Protein AF-A0A7Z9Q2A7-F1 (afdb_monomer_lite)

Radius of gyration: 19.14 Å; chains: 1; bounding box: 65×30×39 Å

Secondary structure (DSSP, 8-state):
-PPP-----------------EEEEETTTSHHHHHHHHHHTTSTT-EEEEE-TTT--TTSHHHHHHHHTT--TTEEEEE-----TTT--SHHHHHHHHHHHHHHHHTS------

Structure (mmCIF, N/CA/C/O backbone):
data_AF-A0A7Z9Q2A7-F1
#
_entry.id   AF-A0A7Z9Q2A7-F1
#
loop_
_atom_site.group_PDB
_atom_site.id
_atom_site.type_symbol
_atom_site.label_atom_id
_atom_site.label_alt_id
_atom_site.label_comp_id
_atom_site.label_asym_id
_atom_site.label_entity_id
_atom_site.label_seq_id
_atom_site.pdbx_PDB_ins_code
_atom_site.Cartn_x
_atom_site.Cartn_y
_atom_site.Cartn_z
_atom_site.occupancy
_atom_site.B_iso_or_equiv
_atom_site.auth_seq_id
_atom_site.auth_comp_id
_atom_site.auth_asym_id
_atom_site.auth_atom_id
_atom_site.pdbx_PDB_model_num
ATOM 1 N N . MET A 1 1 ? -55.678 -9.413 -23.709 1.00 51.81 1 MET A N 1
ATOM 2 C CA . MET A 1 1 ? -54.452 -9.982 -23.113 1.00 51.81 1 MET A CA 1
ATOM 3 C C . MET A 1 1 ? -53.705 -8.856 -22.414 1.00 51.81 1 MET A C 1
ATOM 5 O O . MET A 1 1 ? -53.404 -7.883 -23.095 1.00 51.81 1 MET A O 1
ATOM 9 N N . PRO A 1 2 ? -53.472 -8.920 -21.095 1.00 49.25 2 PRO A N 1
ATOM 10 C CA . PRO A 1 2 ? -52.525 -8.030 -20.428 1.00 49.25 2 PRO A CA 1
ATOM 11 C C . PRO A 1 2 ? -51.074 -8.503 -20.678 1.00 49.25 2 PRO A C 1
ATOM 13 O O . PRO A 1 2 ? -50.875 -9.686 -20.969 1.00 49.25 2 PRO A O 1
ATOM 16 N N . PRO A 1 3 ? -50.065 -7.615 -20.602 1.00 56.62 3 PRO A N 1
ATOM 17 C CA . PRO A 1 3 ? -48.659 -7.994 -20.738 1.00 56.62 3 PRO A CA 1
ATOM 18 C C . PRO A 1 3 ? -48.168 -8.799 -19.516 1.00 56.62 3 PRO A C 1
ATOM 20 O O . PRO A 1 3 ? -48.735 -8.664 -18.428 1.00 56.62 3 PRO A O 1
ATOM 23 N N . PRO A 1 4 ? -47.120 -9.633 -19.669 1.00 49.47 4 PRO A N 1
ATOM 24 C CA . PRO A 1 4 ? -46.589 -10.442 -18.580 1.00 49.47 4 PRO A CA 1
ATOM 25 C C . PRO A 1 4 ? -45.889 -9.575 -17.527 1.00 49.47 4 PRO A C 1
ATOM 27 O O . PRO A 1 4 ? -45.097 -8.683 -17.831 1.00 49.47 4 PRO A O 1
ATOM 30 N N . SER A 1 5 ? -46.193 -9.883 -16.268 1.00 54.00 5 SER A N 1
ATOM 31 C CA . SER A 1 5 ? -45.588 -9.338 -15.059 1.00 54.00 5 SER A CA 1
ATOM 32 C C . SER A 1 5 ? -44.114 -9.738 -14.950 1.00 54.00 5 SER A C 1
ATOM 34 O O . SER A 1 5 ? -43.796 -10.877 -14.610 1.00 54.00 5 SER A O 1
ATOM 36 N N . GLY A 1 6 ? -43.212 -8.794 -15.196 1.00 44.72 6 GLY A N 1
ATOM 37 C CA . GLY A 1 6 ? -41.794 -8.912 -14.864 1.00 44.72 6 GLY A CA 1
ATOM 38 C C . GLY A 1 6 ? -41.488 -8.246 -13.527 1.00 44.72 6 GLY A C 1
ATOM 39 O O . GLY A 1 6 ? -40.856 -7.196 -13.500 1.00 44.72 6 GLY A O 1
ATOM 40 N N . ALA A 1 7 ? -41.949 -8.832 -12.418 1.00 43.91 7 ALA A N 1
ATOM 41 C CA . ALA A 1 7 ? -41.443 -8.491 -11.091 1.00 43.91 7 ALA A CA 1
ATOM 42 C C . ALA A 1 7 ? -40.051 -9.121 -10.937 1.00 43.91 7 ALA A C 1
ATOM 44 O O . ALA A 1 7 ? -39.898 -10.232 -10.434 1.00 43.91 7 ALA A O 1
ATOM 45 N N . GLY A 1 8 ? -39.029 -8.429 -11.438 1.00 43.72 8 GLY A N 1
ATOM 46 C CA . GLY A 1 8 ? -37.657 -8.698 -11.040 1.00 43.72 8 GLY A CA 1
ATOM 47 C C . GLY A 1 8 ? -37.515 -8.283 -9.584 1.00 43.72 8 GLY A C 1
ATOM 48 O O . GLY A 1 8 ? -37.372 -7.098 -9.298 1.00 43.72 8 GLY A O 1
ATOM 49 N N . ASN A 1 9 ? -37.609 -9.248 -8.670 1.00 40.81 9 ASN A N 1
ATOM 50 C CA . ASN A 1 9 ? -37.206 -9.069 -7.282 1.00 40.81 9 ASN A CA 1
ATOM 51 C C . ASN A 1 9 ? -35.744 -8.614 -7.283 1.00 40.81 9 ASN A C 1
ATOM 53 O O . ASN A 1 9 ? -34.834 -9.424 -7.461 1.00 40.81 9 ASN A O 1
ATOM 57 N N . GLY A 1 10 ? -35.531 -7.308 -7.122 1.00 42.44 10 GLY A N 1
ATOM 58 C CA . GLY A 1 10 ? -34.234 -6.769 -6.765 1.00 42.44 10 GLY A CA 1
ATOM 59 C C . GLY A 1 10 ? -33.840 -7.424 -5.454 1.00 42.44 10 GLY A C 1
ATOM 60 O O . GLY A 1 10 ? -34.487 -7.202 -4.433 1.00 42.44 10 GLY A O 1
ATOM 61 N N . VAL A 1 11 ? -32.833 -8.291 -5.503 1.00 47.00 11 VAL A N 1
ATOM 62 C CA . VAL A 1 11 ? -32.169 -8.786 -4.302 1.00 47.00 11 VAL A CA 1
ATOM 63 C C . VAL A 1 11 ? -31.732 -7.542 -3.529 1.00 47.00 11 VAL A C 1
ATOM 65 O O . VAL A 1 11 ? -30.962 -6.750 -4.082 1.00 47.00 11 VAL A O 1
ATOM 68 N N . PRO A 1 12 ? -32.220 -7.305 -2.300 1.00 37.22 12 PRO A N 1
ATOM 69 C CA . PRO A 1 12 ? -31.635 -6.278 -1.466 1.00 37.22 12 PRO A CA 1
ATOM 70 C C . PRO A 1 12 ? -30.204 -6.738 -1.214 1.00 37.22 12 PRO A C 1
ATOM 72 O O . PRO A 1 12 ? -29.988 -7.771 -0.579 1.00 37.22 12 PRO A O 1
ATOM 75 N N . LEU A 1 13 ? -29.226 -6.011 -1.753 1.00 45.59 13 LEU A N 1
ATOM 76 C CA . LEU A 1 13 ? -27.868 -6.086 -1.242 1.00 45.59 13 LEU A CA 1
ATOM 77 C C . LEU A 1 13 ? -27.978 -5.616 0.206 1.00 45.59 13 LEU A C 1
ATOM 79 O O . LEU A 1 13 ? -28.106 -4.423 0.471 1.00 45.59 13 LEU A O 1
ATOM 83 N N . THR A 1 14 ? -28.058 -6.563 1.136 1.00 42.62 14 THR A N 1
ATOM 84 C CA . THR A 1 14 ? -27.975 -6.290 2.564 1.00 42.62 14 THR A CA 1
ATOM 85 C C . THR A 1 14 ? -26.569 -5.774 2.814 1.00 42.62 14 THR A C 1
ATOM 87 O O . THR A 1 14 ? -25.650 -6.556 3.043 1.00 42.62 14 THR A O 1
ATOM 90 N N . GLN A 1 15 ? -26.394 -4.459 2.690 1.00 48.50 15 GLN A N 1
ATOM 91 C CA . GLN A 1 15 ? -25.230 -3.753 3.192 1.00 48.50 15 GLN A CA 1
ATOM 92 C C . GLN A 1 15 ? -25.233 -3.956 4.704 1.00 48.50 15 GLN A C 1
ATOM 94 O O . GLN A 1 15 ? -25.939 -3.282 5.449 1.00 48.50 15 GLN A O 1
ATOM 99 N N . THR A 1 16 ? -24.497 -4.958 5.171 1.00 48.09 16 THR A N 1
ATOM 100 C CA . THR A 1 16 ? -23.925 -4.886 6.507 1.00 48.09 16 THR A CA 1
ATOM 101 C C . THR A 1 16 ? -22.906 -3.763 6.444 1.00 48.09 16 THR A C 1
ATOM 103 O O . THR A 1 16 ? -21.783 -3.983 5.997 1.00 48.09 16 THR A O 1
ATOM 106 N N . ASP A 1 17 ? -23.328 -2.552 6.810 1.00 51.56 17 ASP A N 1
ATOM 107 C CA . ASP A 1 17 ? -22.429 -1.430 7.058 1.00 51.56 17 ASP A CA 1
ATOM 108 C C . ASP A 1 17 ? -21.531 -1.826 8.235 1.00 51.56 17 ASP A C 1
ATOM 110 O O . ASP A 1 17 ? -21.842 -1.572 9.397 1.00 51.56 17 ASP A O 1
ATOM 114 N N . SER A 1 18 ? -20.436 -2.535 7.959 1.00 61.28 18 SER A N 1
ATOM 115 C CA . SER A 1 18 ? -19.353 -2.634 8.925 1.00 61.28 18 SER A CA 1
ATOM 116 C C . SER A 1 18 ? -18.863 -1.212 9.149 1.00 61.28 18 SER A C 1
ATOM 118 O O . SER A 1 18 ? -18.417 -0.563 8.195 1.00 61.28 18 SER A O 1
ATOM 120 N N . GLU A 1 19 ? -18.986 -0.712 10.379 1.00 81.50 19 GLU A N 1
ATOM 121 C CA . GLU A 1 19 ? -18.452 0.601 10.712 1.00 81.50 19 GLU A CA 1
ATOM 122 C C . GLU A 1 19 ? -16.974 0.636 10.312 1.00 81.50 19 GLU A C 1
ATOM 124 O O . GLU A 1 19 ? -16.209 -0.299 10.548 1.00 81.50 19 GLU A O 1
ATOM 129 N N . LEU A 1 20 ? -16.591 1.689 9.596 1.00 89.06 20 LEU A N 1
ATOM 13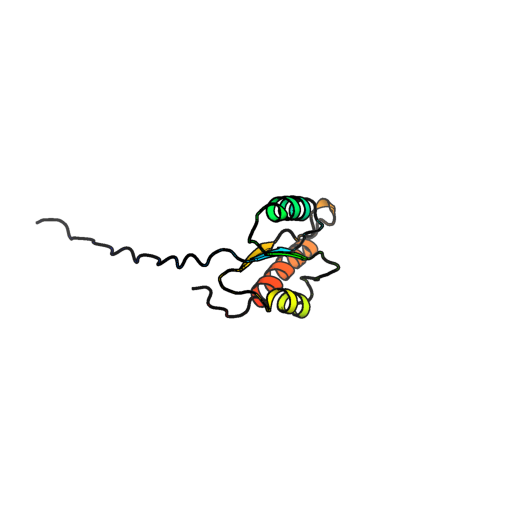0 C CA . LEU A 1 20 ? -15.225 1.840 9.131 1.00 89.06 20 LEU A CA 1
ATOM 131 C C . LEU A 1 20 ? -14.323 2.116 10.342 1.00 89.06 20 LEU A C 1
ATOM 133 O O . LEU A 1 20 ? -14.327 3.222 10.877 1.00 89.06 20 LEU A O 1
ATOM 137 N N . GLU A 1 21 ? -13.536 1.120 10.737 1.00 92.62 21 GLU A N 1
ATOM 138 C CA . GLU A 1 21 ? -12.669 1.150 11.922 1.00 92.62 21 GLU A CA 1
ATOM 139 C C . GLU A 1 21 ? -11.220 1.502 11.572 1.00 92.62 21 GLU A C 1
ATOM 141 O O . GLU A 1 21 ? -10.518 2.154 12.351 1.00 92.62 21 GLU A O 1
ATOM 146 N N . LYS A 1 22 ? -10.759 1.088 10.385 1.00 94.06 22 LYS A N 1
ATOM 147 C CA . LYS A 1 22 ? -9.353 1.179 9.980 1.00 94.06 22 LYS A CA 1
ATOM 148 C C . LYS A 1 22 ? -9.199 1.599 8.525 1.00 94.06 22 LYS A C 1
ATOM 150 O O . LYS A 1 22 ? -9.889 1.099 7.640 1.00 94.06 22 LYS A O 1
ATOM 155 N N . VAL A 1 23 ? -8.226 2.466 8.256 1.00 96.06 23 VAL A N 1
ATOM 156 C CA . VAL A 1 23 ? -7.753 2.769 6.901 1.00 96.06 23 VAL A CA 1
ATOM 157 C C . VAL A 1 23 ? -6.269 2.462 6.793 1.00 96.06 23 VAL A C 1
ATOM 159 O O . VAL A 1 23 ? -5.455 3.025 7.526 1.00 96.06 23 VAL A O 1
ATOM 162 N N . ILE A 1 24 ? -5.913 1.617 5.829 1.00 96.88 24 ILE A N 1
ATOM 163 C CA . ILE A 1 24 ? -4.527 1.329 5.462 1.00 96.88 24 ILE A CA 1
ATOM 164 C C . ILE A 1 24 ? -4.196 2.082 4.176 1.00 96.88 24 ILE A C 1
ATOM 166 O O . ILE A 1 24 ? -4.866 1.911 3.161 1.00 96.88 24 ILE A O 1
ATOM 170 N N . ILE A 1 25 ? -3.158 2.915 4.203 1.00 97.88 25 ILE A N 1
ATOM 171 C CA . ILE A 1 25 ? -2.730 3.734 3.065 1.00 97.88 25 ILE A CA 1
ATOM 172 C C . ILE A 1 25 ? -1.349 3.275 2.603 1.00 97.88 25 ILE A C 1
ATOM 174 O O . ILE A 1 25 ? -0.353 3.503 3.287 1.00 97.88 25 ILE A O 1
ATOM 178 N N . PHE A 1 26 ? -1.257 2.706 1.407 1.00 98.12 26 PHE A N 1
ATOM 179 C CA . PHE A 1 26 ? 0.025 2.424 0.760 1.00 98.12 26 PHE A CA 1
ATOM 180 C C . PHE A 1 26 ? 0.486 3.645 -0.034 1.00 98.12 26 PHE A C 1
ATOM 182 O O . PHE A 1 26 ? -0.308 4.275 -0.728 1.00 98.12 26 PHE A O 1
ATOM 189 N N . GLY A 1 27 ? 1.761 4.013 0.068 1.00 97.25 27 GLY A N 1
ATOM 190 C CA . GLY A 1 27 ? 2.288 5.249 -0.515 1.00 97.25 27 GLY A CA 1
ATOM 191 C C . GLY A 1 27 ? 2.019 6.467 0.370 1.00 97.25 27 GLY A C 1
ATOM 192 O O . GLY A 1 27 ? 1.907 7.589 -0.127 1.00 97.25 27 GLY A O 1
ATOM 193 N N . ALA A 1 28 ? 1.920 6.258 1.687 1.00 97.50 28 ALA A N 1
ATOM 194 C CA . ALA A 1 28 ? 1.531 7.274 2.665 1.00 97.50 28 ALA A CA 1
ATOM 195 C C . ALA A 1 28 ? 2.518 8.450 2.790 1.00 97.50 28 ALA A C 1
ATOM 197 O O . ALA A 1 28 ? 2.135 9.516 3.261 1.00 97.50 28 ALA A O 1
ATOM 198 N N . SER A 1 29 ? 3.774 8.288 2.366 1.00 96.75 29 SER A N 1
ATOM 199 C CA . SER A 1 29 ? 4.765 9.375 2.319 1.00 96.75 29 SER A CA 1
ATOM 200 C C . SER A 1 29 ? 4.740 10.170 1.006 1.00 96.75 29 SER A C 1
ATOM 202 O O . SER A 1 29 ? 5.342 11.241 0.918 1.00 96.75 29 SER A O 1
ATOM 204 N N . GLY A 1 30 ? 4.041 9.670 -0.020 1.00 95.06 30 GLY A N 1
ATOM 205 C CA . GLY A 1 30 ? 3.883 10.338 -1.308 1.00 95.06 30 GLY A CA 1
ATOM 206 C C . GLY A 1 30 ? 2.978 11.567 -1.221 1.00 95.06 30 GLY A C 1
ATOM 207 O O . GLY A 1 30 ? 2.278 11.776 -0.236 1.00 95.06 30 GLY A O 1
ATOM 208 N N . PHE A 1 31 ? 2.954 12.384 -2.278 1.00 95.06 31 PHE A N 1
ATOM 209 C CA . PHE A 1 31 ? 2.192 13.641 -2.293 1.00 95.06 31 PHE A CA 1
ATOM 210 C C . PHE A 1 31 ? 0.708 13.451 -1.934 1.00 95.06 31 PHE A C 1
ATOM 212 O O . PHE A 1 31 ? 0.199 14.140 -1.052 1.00 95.06 31 PHE A O 1
ATOM 219 N N . ILE A 1 32 ? 0.029 12.492 -2.573 1.00 96.31 32 ILE A N 1
ATOM 220 C CA . ILE A 1 32 ? -1.389 12.201 -2.309 1.00 96.31 32 ILE A CA 1
ATOM 221 C C . ILE A 1 32 ? -1.547 11.536 -0.936 1.00 96.31 32 ILE A C 1
ATOM 223 O O . ILE A 1 32 ? -2.303 12.030 -0.101 1.00 96.31 32 ILE A O 1
ATOM 227 N N . GLY A 1 33 ? -0.786 10.467 -0.676 1.00 97.44 33 GLY A N 1
ATOM 228 C CA . GLY A 1 33 ? -0.895 9.679 0.554 1.00 97.44 33 GLY A CA 1
ATOM 229 C C . GLY A 1 33 ? -0.654 10.492 1.827 1.00 97.44 33 GLY A C 1
ATOM 230 O O . GLY A 1 33 ? -1.413 10.359 2.783 1.00 97.44 33 GLY A O 1
ATOM 231 N N . LYS A 1 34 ? 0.327 11.405 1.820 1.00 97.50 34 LYS A N 1
ATOM 232 C CA . LYS A 1 34 ? 0.618 12.313 2.940 1.00 97.50 34 LYS A CA 1
ATOM 233 C C . LYS A 1 34 ? -0.588 13.178 3.277 1.00 97.50 34 LYS A C 1
ATOM 235 O O . LYS A 1 34 ? -0.995 13.250 4.432 1.00 97.50 34 LYS A O 1
ATOM 240 N N . ASN A 1 35 ? -1.143 13.851 2.269 1.00 97.75 35 ASN A N 1
ATOM 241 C CA . ASN A 1 35 ? -2.255 14.774 2.475 1.00 97.75 35 ASN A CA 1
ATOM 242 C C . ASN A 1 35 ? -3.517 14.021 2.910 1.00 97.75 35 ASN A C 1
ATOM 244 O O . ASN A 1 35 ? -4.211 14.476 3.818 1.00 97.75 35 ASN A O 1
ATOM 248 N N . LEU A 1 36 ? -3.767 12.846 2.326 1.00 97.12 36 LEU A N 1
ATOM 249 C CA . LEU A 1 36 ? -4.871 11.978 2.721 1.00 97.12 36 LEU A CA 1
ATOM 250 C C . LEU A 1 36 ? -4.732 11.514 4.175 1.00 97.12 36 LEU A C 1
ATOM 252 O O . LEU A 1 36 ? -5.662 11.684 4.960 1.00 97.12 36 LEU A O 1
ATOM 256 N N . ARG A 1 37 ? -3.559 10.997 4.560 1.00 96.62 37 ARG A N 1
ATOM 257 C CA . ARG A 1 37 ? -3.271 10.570 5.934 1.00 96.62 37 ARG A CA 1
ATOM 258 C C . ARG A 1 37 ? -3.486 11.715 6.921 1.00 96.62 37 ARG A C 1
ATOM 260 O O . ARG A 1 37 ? -4.222 11.548 7.886 1.00 96.62 37 ARG A O 1
ATOM 267 N N . SER A 1 38 ? -2.907 12.888 6.657 1.00 96.06 38 SER A N 1
ATOM 268 C CA . SER A 1 38 ? -3.063 14.064 7.524 1.00 96.06 38 SER A CA 1
ATOM 269 C C . SER A 1 38 ? -4.506 14.563 7.614 1.00 96.06 38 SER A C 1
ATOM 271 O O . SER A 1 38 ? -4.892 15.131 8.633 1.00 96.06 38 SER A O 1
ATOM 273 N N . HIS A 1 39 ? -5.308 14.389 6.563 1.00 96.00 39 HIS A N 1
ATOM 274 C CA . HIS A 1 39 ? -6.728 14.724 6.594 1.00 96.00 39 HIS A CA 1
ATOM 275 C C . HIS A 1 39 ? -7.521 13.725 7.448 1.00 96.00 39 HIS A C 1
ATOM 277 O O . HIS A 1 39 ? -8.294 14.140 8.309 1.00 96.00 39 HIS A O 1
ATOM 283 N N . LEU A 1 40 ? -7.306 12.422 7.250 1.00 94.38 40 LEU A N 1
ATOM 284 C CA . LEU A 1 40 ? -8.041 11.368 7.952 1.00 94.38 40 LEU A CA 1
ATOM 285 C C . LEU A 1 40 ? -7.681 11.268 9.436 1.00 94.38 40 LEU A C 1
ATOM 287 O O . LEU A 1 40 ? -8.565 11.026 10.246 1.00 94.38 40 LEU A O 1
ATOM 291 N N . GLN A 1 41 ? -6.431 11.551 9.812 1.00 93.94 41 GLN A N 1
ATOM 292 C CA . GLN A 1 41 ? -5.994 11.591 11.216 1.00 93.94 41 GLN A CA 1
ATOM 293 C C . GLN A 1 41 ? -6.752 12.615 12.076 1.00 93.94 41 GLN A C 1
ATOM 295 O O . GLN A 1 41 ? -6.698 12.544 13.299 1.00 93.94 41 GLN A O 1
ATOM 300 N N . LYS A 1 42 ? -7.452 13.575 11.461 1.00 91.50 42 LYS A N 1
ATOM 301 C CA . LYS A 1 42 ? -8.293 14.546 12.177 1.00 91.50 42 LYS A CA 1
ATOM 302 C C . LYS A 1 42 ? -9.655 13.972 12.578 1.00 91.50 42 LYS A C 1
ATOM 304 O O . LYS A 1 42 ? -10.375 14.627 13.326 1.00 91.50 42 LYS A O 1
ATOM 309 N N . LYS A 1 43 ? -10.036 12.799 12.063 1.00 88.19 43 LYS A N 1
ATOM 310 C CA . LYS A 1 43 ? -11.292 12.127 12.404 1.00 88.19 43 LYS A CA 1
ATOM 311 C C . LYS A 1 43 ? -11.088 11.247 13.637 1.00 88.19 43 LYS A C 1
ATOM 313 O O . LYS A 1 43 ? -10.170 10.436 13.678 1.00 88.19 43 LYS A O 1
ATOM 318 N N . SER A 1 44 ? -11.948 11.408 14.636 1.00 83.81 44 SER A N 1
ATOM 319 C CA . SER A 1 44 ? -11.977 10.547 15.821 1.00 83.81 44 SER A CA 1
ATOM 320 C C . SER A 1 44 ? -12.539 9.166 15.485 1.00 83.81 44 SER A C 1
ATOM 322 O O . SER A 1 44 ? -13.454 9.068 14.671 1.00 83.81 44 SER A O 1
ATOM 324 N N . GLY A 1 45 ? -12.041 8.125 16.157 1.00 87.31 45 GLY A N 1
ATOM 325 C CA . GLY A 1 45 ? -12.590 6.766 16.058 1.00 87.31 45 GLY A CA 1
ATOM 326 C C . GLY A 1 45 ? -12.084 5.940 14.874 1.00 87.31 45 GLY A C 1
ATOM 327 O O . GLY A 1 45 ? -12.549 4.825 14.698 1.00 87.31 45 GLY A O 1
ATOM 328 N N . LEU A 1 46 ? -11.134 6.462 14.089 1.00 92.56 46 LEU A N 1
ATOM 329 C CA . LEU A 1 46 ? -10.593 5.785 12.913 1.00 92.56 46 LEU 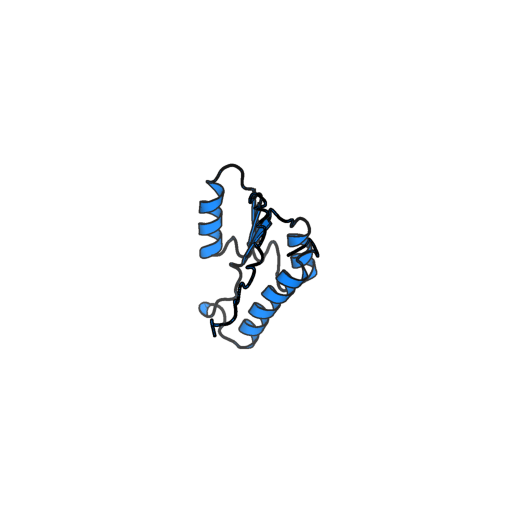A CA 1
ATOM 330 C C . LEU A 1 46 ? -9.089 5.527 13.068 1.00 92.56 46 LEU A C 1
ATOM 332 O O . LEU A 1 46 ? -8.302 6.464 13.222 1.00 92.56 46 LEU A O 1
ATOM 336 N N . GLU A 1 47 ? -8.676 4.264 12.998 1.00 94.81 47 GLU A N 1
ATOM 337 C CA . GLU A 1 47 ? -7.263 3.885 12.984 1.00 94.81 47 GLU A CA 1
ATOM 338 C C . GLU A 1 47 ? -6.668 4.145 11.592 1.00 94.81 47 GLU A C 1
ATOM 340 O O . GLU A 1 47 ? -7.138 3.605 10.592 1.00 94.81 47 GLU A O 1
ATOM 345 N N . ILE A 1 48 ? -5.615 4.965 11.507 1.00 96.19 48 ILE A N 1
ATOM 346 C CA . ILE A 1 48 ? -4.943 5.274 10.236 1.00 96.19 48 ILE A CA 1
ATOM 347 C C . ILE A 1 48 ? -3.535 4.688 10.228 1.00 96.19 48 ILE A C 1
ATOM 349 O O . ILE A 1 48 ? -2.627 5.216 10.877 1.00 96.19 48 ILE A O 1
ATOM 353 N N . VAL A 1 49 ? -3.339 3.655 9.413 1.00 96.38 49 VAL A N 1
ATOM 354 C CA . VAL A 1 49 ? -2.041 3.023 9.167 1.00 96.38 49 VAL A CA 1
ATOM 355 C C . VAL A 1 49 ? -1.536 3.464 7.799 1.00 96.38 49 VAL A C 1
ATOM 357 O O . VAL A 1 49 ? -2.273 3.462 6.817 1.00 96.38 49 VAL A O 1
ATOM 360 N N . GLY A 1 50 ? -0.278 3.885 7.716 1.00 96.62 50 GLY A N 1
ATOM 361 C CA . GLY A 1 50 ? 0.321 4.328 6.461 1.00 96.62 50 GLY A CA 1
ATOM 362 C C . GLY A 1 50 ? 1.650 3.639 6.220 1.00 96.62 50 GLY A C 1
ATOM 363 O O . GLY A 1 50 ? 2.503 3.689 7.097 1.00 96.62 50 GLY A O 1
ATOM 364 N N . TYR A 1 51 ? 1.826 3.077 5.027 1.00 97.88 51 TYR A N 1
ATOM 365 C CA . TYR A 1 51 ? 3.061 2.442 4.583 1.00 97.88 51 TYR A CA 1
ATOM 366 C C . TYR A 1 51 ? 3.713 3.242 3.456 1.00 97.88 51 TYR A C 1
ATOM 368 O O . TYR A 1 51 ? 3.078 3.610 2.464 1.00 97.88 51 TYR A O 1
ATOM 376 N N . SER A 1 52 ? 5.003 3.505 3.593 1.00 97.19 52 SER A N 1
ATOM 377 C CA . SER A 1 52 ? 5.903 3.916 2.517 1.00 97.19 52 SER A CA 1
ATOM 378 C C . SER A 1 52 ? 6.632 2.707 1.923 1.00 97.19 52 SER A C 1
ATOM 380 O O . SER A 1 52 ? 6.605 1.618 2.489 1.00 97.19 52 SER A O 1
ATOM 382 N N . SER A 1 53 ? 7.344 2.902 0.810 1.00 95.06 53 SER A N 1
ATOM 383 C CA . SER A 1 53 ? 8.126 1.831 0.173 1.00 95.06 53 SER A CA 1
ATOM 384 C C . SER A 1 53 ? 9.274 1.295 1.037 1.00 95.06 53 SER A C 1
ATOM 386 O O . SER A 1 53 ? 9.772 0.214 0.764 1.00 95.06 53 SER A O 1
ATOM 388 N N . SER A 1 54 ? 9.730 2.046 2.047 1.00 95.75 54 SER A N 1
ATOM 389 C CA . SER A 1 54 ? 10.727 1.568 3.017 1.00 95.75 54 SER A CA 1
ATOM 390 C C . SER A 1 54 ? 10.120 0.746 4.155 1.00 95.75 54 SER A C 1
ATOM 392 O O . SER A 1 54 ? 10.853 0.049 4.844 1.00 95.75 54 SER A O 1
ATOM 394 N N . GLU A 1 55 ? 8.808 0.853 4.378 1.00 96.75 55 GLU A N 1
ATOM 395 C CA . GLU A 1 55 ? 8.086 0.119 5.427 1.00 96.75 55 GLU A CA 1
ATOM 396 C C . GLU A 1 55 ? 7.387 -1.128 4.867 1.00 96.75 55 GLU A C 1
ATOM 398 O O . GLU A 1 55 ? 7.300 -2.140 5.553 1.00 96.75 55 GLU A O 1
ATOM 403 N N . CYS A 1 56 ? 6.896 -1.055 3.628 1.00 97.06 56 CYS A N 1
ATOM 404 C CA . CYS A 1 56 ? 6.326 -2.177 2.891 1.00 97.06 56 CYS A CA 1
ATOM 405 C C . CYS A 1 56 ? 6.657 -2.022 1.402 1.00 97.06 56 CYS A C 1
ATOM 407 O O . CYS A 1 56 ? 6.160 -1.112 0.727 1.00 97.06 56 CYS A O 1
ATOM 409 N N . ASP A 1 57 ? 7.497 -2.916 0.889 1.00 97.38 57 ASP A N 1
ATOM 410 C CA . ASP A 1 57 ? 7.729 -3.056 -0.542 1.00 97.38 57 ASP A CA 1
ATOM 411 C C . ASP A 1 57 ? 6.636 -3.934 -1.161 1.00 97.38 57 ASP A C 1
ATOM 413 O O . ASP A 1 57 ? 6.611 -5.146 -0.962 1.00 97.38 57 ASP A O 1
ATOM 417 N N . LEU A 1 58 ? 5.740 -3.326 -1.942 1.00 97.38 58 LEU A N 1
ATOM 418 C CA . LEU A 1 58 ? 4.650 -4.039 -2.616 1.00 97.38 58 LEU A CA 1
ATOM 419 C C . LEU A 1 58 ? 5.129 -4.973 -3.742 1.00 97.38 58 LEU A C 1
ATOM 421 O O . LEU A 1 58 ? 4.353 -5.805 -4.205 1.00 97.38 58 LEU A O 1
ATOM 425 N N . LEU A 1 59 ? 6.389 -4.882 -4.184 1.00 96.81 59 LEU A N 1
ATOM 426 C CA . LEU A 1 59 ? 6.986 -5.898 -5.061 1.00 96.81 59 LEU A CA 1
ATOM 427 C C . LEU A 1 59 ? 7.423 -7.149 -4.280 1.00 96.81 59 LEU A C 1
ATOM 429 O O . LEU A 1 59 ? 7.705 -8.179 -4.884 1.00 96.81 59 LEU A O 1
ATOM 433 N N . ASN A 1 60 ? 7.443 -7.092 -2.944 1.00 97.69 60 ASN A N 1
ATOM 434 C CA . ASN A 1 60 ? 7.668 -8.244 -2.085 1.00 97.69 60 ASN A CA 1
ATOM 435 C C . ASN A 1 60 ? 6.316 -8.801 -1.586 1.00 97.69 60 ASN A C 1
ATOM 437 O O . ASN A 1 60 ? 5.695 -8.205 -0.699 1.00 97.69 60 ASN A O 1
ATOM 441 N N . PRO A 1 61 ? 5.853 -9.957 -2.096 1.00 96.44 61 PRO A N 1
ATOM 442 C CA . PRO A 1 61 ? 4.534 -10.494 -1.758 1.00 96.44 61 PRO A CA 1
ATOM 443 C C . PRO A 1 61 ? 4.385 -10.821 -0.266 1.00 96.44 61 PRO A C 1
ATOM 445 O O . PRO A 1 61 ? 3.315 -10.621 0.302 1.00 96.44 61 PRO A O 1
ATOM 448 N N . THR A 1 62 ? 5.460 -11.249 0.403 1.00 97.19 62 THR A N 1
ATOM 449 C CA . THR A 1 62 ? 5.438 -11.530 1.845 1.00 97.19 62 THR A CA 1
ATOM 450 C C . THR A 1 62 ? 5.210 -10.257 2.656 1.00 97.19 62 THR A C 1
ATOM 452 O O . THR A 1 62 ? 4.436 -10.268 3.607 1.00 97.19 62 THR A O 1
ATOM 455 N N . GLN A 1 63 ? 5.841 -9.141 2.273 1.00 97.50 63 GLN A N 1
ATOM 456 C CA . GLN A 1 63 ? 5.620 -7.860 2.954 1.00 97.50 63 GLN A CA 1
ATOM 457 C C . GLN A 1 63 ? 4.210 -7.316 2.711 1.00 97.50 63 GLN A C 1
ATOM 459 O O . GLN A 1 63 ? 3.611 -6.765 3.634 1.00 97.50 63 GLN A O 1
ATOM 464 N N . ALA A 1 64 ? 3.673 -7.482 1.497 1.00 96.31 64 ALA A N 1
ATOM 465 C CA . ALA A 1 64 ? 2.298 -7.100 1.182 1.00 96.31 64 ALA A CA 1
ATOM 466 C C . ALA A 1 64 ? 1.287 -7.891 2.032 1.00 96.31 64 ALA A C 1
ATOM 468 O O . ALA A 1 64 ? 0.405 -7.293 2.646 1.00 96.31 64 ALA A O 1
ATOM 469 N N . ALA A 1 65 ? 1.459 -9.212 2.141 1.00 95.06 65 ALA A N 1
ATOM 470 C CA . ALA A 1 65 ? 0.617 -10.064 2.979 1.00 95.06 65 ALA A CA 1
ATOM 471 C C . ALA A 1 65 ? 0.729 -9.711 4.474 1.00 95.06 65 ALA A C 1
ATOM 473 O O . ALA A 1 65 ? -0.281 -9.560 5.157 1.00 95.06 65 ALA A O 1
ATOM 474 N N . GLU A 1 66 ? 1.943 -9.499 4.989 1.00 95.69 66 GLU A N 1
ATOM 475 C CA . GLU A 1 66 ? 2.160 -9.100 6.388 1.00 95.69 66 GLU A CA 1
ATOM 476 C C . GLU A 1 66 ? 1.513 -7.750 6.730 1.00 95.69 66 GLU A C 1
ATOM 478 O O . GLU A 1 66 ? 0.953 -7.593 7.817 1.00 95.69 66 GLU A O 1
ATOM 483 N N . ALA A 1 67 ? 1.537 -6.785 5.805 1.00 95.44 67 ALA A N 1
ATOM 484 C CA . ALA A 1 67 ? 0.873 -5.492 5.979 1.00 95.44 67 ALA A CA 1
ATOM 485 C C . ALA A 1 67 ? -0.663 -5.609 6.023 1.00 95.44 67 ALA A C 1
ATOM 487 O O . ALA A 1 67 ? -1.331 -4.755 6.607 1.00 95.44 67 ALA A O 1
ATOM 488 N N . LEU A 1 68 ? -1.221 -6.667 5.426 1.00 93.81 68 LEU A N 1
ATOM 489 C CA . LEU A 1 68 ? -2.659 -6.908 5.300 1.00 93.81 68 LEU A CA 1
ATOM 490 C C . LEU A 1 68 ? -3.197 -7.992 6.245 1.00 93.81 68 LEU A C 1
ATOM 492 O O . LEU A 1 68 ? -4.408 -8.191 6.317 1.00 93.81 68 LEU A O 1
ATOM 496 N N . LYS A 1 69 ? -2.339 -8.663 7.024 1.00 91.31 69 LYS A N 1
ATOM 497 C CA . LYS A 1 69 ? -2.729 -9.802 7.879 1.00 91.31 69 LYS A CA 1
ATOM 498 C C . LYS A 1 69 ? -3.836 -9.499 8.893 1.00 91.31 69 LYS A C 1
ATOM 500 O O . LYS A 1 69 ? -4.539 -10.404 9.324 1.00 91.31 69 LYS A O 1
ATOM 505 N N . ASN A 1 70 ? -3.973 -8.230 9.279 1.00 86.19 70 ASN A N 1
ATOM 506 C CA . ASN A 1 70 ? -4.954 -7.752 10.254 1.00 86.19 70 ASN A CA 1
ATOM 507 C C . ASN A 1 70 ? -6.133 -7.006 9.595 1.00 86.19 70 ASN A C 1
ATOM 509 O O . ASN A 1 70 ? -6.830 -6.253 10.282 1.00 86.19 70 ASN A O 1
ATOM 513 N N . CYS A 1 71 ? -6.319 -7.145 8.278 1.00 89.31 71 CYS A N 1
ATOM 514 C CA . CYS A 1 71 ? -7.492 -6.635 7.575 1.00 89.31 71 CYS A CA 1
ATOM 515 C C . CYS A 1 71 ? -8.736 -7.449 7.946 1.00 89.31 71 CYS A C 1
ATOM 517 O O . CYS A 1 71 ? -8.700 -8.675 8.029 1.00 89.31 71 CYS A O 1
ATOM 519 N N . ASN A 1 72 ? -9.845 -6.749 8.149 1.00 88.06 72 ASN A N 1
ATOM 520 C CA . ASN A 1 72 ? -11.160 -7.308 8.455 1.00 88.06 72 ASN A CA 1
ATOM 521 C C . ASN A 1 72 ? -12.250 -6.509 7.708 1.00 88.06 72 ASN A C 1
ATOM 523 O O . ASN A 1 72 ? -11.929 -5.587 6.957 1.00 88.06 72 ASN A O 1
ATOM 527 N N . GLY A 1 73 ? -13.531 -6.821 7.936 1.00 87.25 73 GLY A N 1
ATOM 528 C CA . GLY A 1 73 ? -14.650 -6.112 7.295 1.00 87.25 73 GLY A CA 1
ATOM 529 C C . GLY A 1 73 ? -14.669 -4.595 7.543 1.00 87.25 73 GLY A C 1
ATOM 530 O O . GLY A 1 73 ? -15.029 -3.841 6.651 1.00 87.25 73 GLY A O 1
ATOM 531 N N . GLY A 1 74 ? -14.185 -4.128 8.699 1.00 91.12 74 GLY A N 1
ATOM 532 C CA . GLY A 1 74 ? -14.066 -2.702 9.031 1.00 91.12 74 GLY A CA 1
ATOM 533 C C . GLY A 1 74 ? -12.814 -2.013 8.467 1.00 91.12 74 GLY A C 1
ATOM 534 O O . GLY A 1 74 ? -12.518 -0.880 8.849 1.00 91.12 74 GLY A O 1
ATOM 535 N N . THR A 1 75 ? -12.041 -2.675 7.597 1.00 93.00 75 THR A N 1
ATOM 536 C CA . THR A 1 75 ? -10.788 -2.141 7.044 1.00 93.00 75 THR A CA 1
ATOM 537 C C . THR A 1 75 ? -10.961 -1.665 5.603 1.00 93.00 75 THR A C 1
ATOM 539 O O . THR A 1 75 ? -11.228 -2.453 4.702 1.00 93.00 75 THR A O 1
ATOM 542 N N . SER A 1 76 ? -10.708 -0.381 5.350 1.00 93.88 76 SER A N 1
ATOM 543 C CA . SER A 1 76 ? -10.533 0.146 3.991 1.00 93.88 76 SER A CA 1
ATOM 544 C C . SER A 1 76 ? -9.060 0.214 3.602 1.00 93.88 76 SER A C 1
ATOM 546 O O . SER A 1 76 ? -8.221 0.699 4.362 1.00 93.88 76 SER A O 1
ATOM 548 N N . ILE A 1 77 ? -8.746 -0.203 2.378 1.00 95.62 77 ILE A N 1
ATOM 549 C CA . ILE A 1 77 ? -7.397 -0.128 1.811 1.00 95.62 77 ILE A CA 1
ATOM 550 C C . ILE A 1 77 ? -7.374 0.961 0.739 1.00 95.62 77 ILE A C 1
ATOM 552 O O . ILE A 1 77 ? -8.184 0.960 -0.185 1.00 95.62 77 ILE A O 1
ATOM 556 N N . VAL A 1 78 ? -6.420 1.883 0.841 1.00 96.81 78 VAL A N 1
ATOM 557 C CA . VAL A 1 78 ? -6.180 2.938 -0.145 1.00 96.81 78 VAL A CA 1
ATOM 558 C C . VAL A 1 78 ? -4.789 2.762 -0.738 1.00 96.81 78 VAL A C 1
ATOM 560 O O . VAL A 1 78 ? -3.776 2.852 -0.042 1.00 96.81 78 VAL A O 1
ATOM 563 N N . LEU A 1 79 ? -4.727 2.575 -2.053 1.00 97.50 79 LEU A N 1
ATOM 564 C CA . LEU A 1 79 ? -3.471 2.501 -2.789 1.00 97.50 79 LEU A CA 1
ATOM 565 C C . LEU A 1 79 ? -3.115 3.869 -3.386 1.00 97.50 79 LEU A C 1
ATOM 567 O O . LEU A 1 79 ? -3.711 4.316 -4.361 1.00 97.50 79 LEU A O 1
ATOM 571 N N . CYS A 1 80 ? -2.115 4.532 -2.812 1.00 97.12 80 CYS A N 1
ATOM 572 C CA . CYS A 1 80 ? -1.465 5.716 -3.385 1.00 97.12 80 CYS A CA 1
ATOM 573 C C . CYS A 1 80 ? -0.055 5.414 -3.926 1.00 97.12 80 CYS A C 1
ATOM 575 O O . CYS A 1 80 ? 0.581 6.298 -4.508 1.00 97.12 80 CYS A O 1
ATOM 577 N N . SER A 1 81 ? 0.453 4.192 -3.733 1.00 95.44 81 SER A N 1
ATOM 578 C CA . SER A 1 81 ? 1.738 3.751 -4.278 1.00 95.44 81 SER A CA 1
ATOM 579 C C . SER A 1 81 ? 1.675 3.632 -5.793 1.00 95.44 81 SER A C 1
ATOM 581 O O . SER A 1 81 ? 0.821 2.951 -6.350 1.00 95.44 81 SER A O 1
ATOM 583 N N . SER A 1 82 ? 2.624 4.272 -6.461 1.00 95.25 82 SER A N 1
ATOM 584 C CA . SER A 1 82 ? 2.925 4.047 -7.870 1.00 95.25 82 SER A CA 1
ATOM 585 C C . SER A 1 82 ? 4.351 4.500 -8.147 1.00 95.25 82 SER A C 1
ATOM 587 O O . SER A 1 82 ? 4.890 5.370 -7.455 1.00 95.25 82 SER A O 1
ATOM 589 N N . ILE A 1 83 ? 4.964 3.932 -9.177 1.00 92.94 83 ILE A N 1
ATOM 590 C CA . ILE A 1 83 ? 6.137 4.506 -9.824 1.00 92.94 83 ILE A CA 1
ATOM 591 C C . ILE A 1 83 ? 5.594 5.472 -10.889 1.00 92.94 83 ILE A C 1
ATOM 593 O O . ILE A 1 83 ? 5.041 5.022 -11.898 1.00 92.94 83 ILE A O 1
ATOM 597 N N . PRO A 1 84 ? 5.662 6.796 -10.663 1.00 89.75 84 PRO A N 1
ATOM 598 C CA . PRO A 1 84 ? 5.075 7.761 -11.580 1.00 89.75 84 PRO A CA 1
ATOM 599 C C . PRO A 1 84 ? 5.956 7.923 -12.824 1.00 89.75 84 PRO A C 1
ATOM 601 O O . PRO A 1 84 ? 7.180 7.868 -12.717 1.00 89.75 84 PRO A O 1
ATOM 604 N N . ARG A 1 85 ? 5.350 8.261 -13.972 1.00 88.62 85 ARG A N 1
ATOM 605 C CA . ARG A 1 85 ? 6.065 8.480 -15.252 1.00 88.62 85 ARG A CA 1
ATOM 606 C C . ARG A 1 85 ? 7.256 9.436 -15.138 1.00 88.62 85 ARG A C 1
ATOM 608 O O . ARG A 1 85 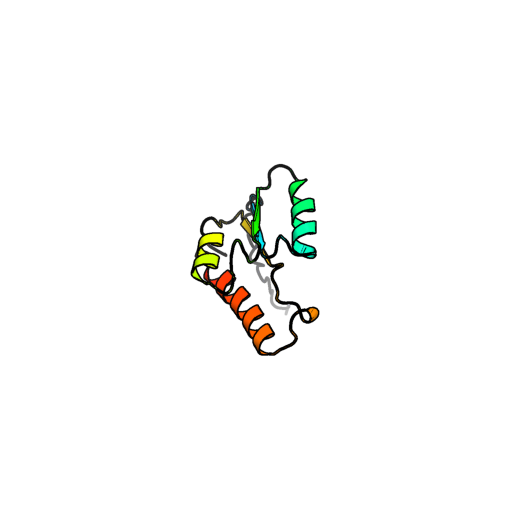? 8.297 9.203 -15.728 1.00 88.62 85 ARG A O 1
ATOM 615 N N . ARG A 1 86 ? 7.137 10.479 -14.303 1.00 88.69 86 ARG A N 1
ATOM 616 C CA . ARG A 1 86 ? 8.222 11.445 -14.034 1.00 88.69 86 ARG A CA 1
ATOM 617 C C . ARG A 1 86 ? 9.493 10.824 -13.436 1.00 88.69 86 ARG A C 1
ATOM 619 O O . ARG A 1 86 ? 10.539 11.454 -13.483 1.00 88.69 86 ARG A O 1
ATOM 626 N N . LYS A 1 87 ? 9.375 9.666 -12.778 1.00 86.06 87 LYS A N 1
ATOM 627 C CA . LYS A 1 87 ? 10.503 8.923 -12.204 1.00 86.06 87 LYS A CA 1
ATOM 628 C C . LYS A 1 87 ? 11.069 7.963 -13.241 1.00 86.06 87 LYS A C 1
ATOM 630 O O . LYS A 1 87 ? 12.279 7.885 -13.393 1.00 86.06 87 LYS A O 1
ATOM 635 N N . GLU A 1 88 ? 10.187 7.245 -13.926 1.00 88.44 88 GLU A N 1
ATOM 636 C CA . GLU A 1 88 ? 10.548 6.312 -14.981 1.00 88.44 88 GLU A CA 1
ATOM 637 C C . GLU A 1 88 ? 9.345 6.109 -15.910 1.00 88.44 88 GLU A C 1
ATOM 639 O O . GLU A 1 88 ? 8.228 5.858 -15.453 1.00 88.44 88 GLU A O 1
ATOM 644 N N . GLU A 1 89 ? 9.567 6.222 -17.217 1.00 91.25 89 GLU A N 1
ATOM 645 C CA . GLU A 1 89 ? 8.539 6.035 -18.237 1.00 91.25 89 GLU A CA 1
ATOM 646 C C . GLU A 1 89 ? 8.900 4.833 -19.111 1.00 91.25 89 GLU A C 1
ATOM 648 O O . GLU A 1 89 ? 9.466 4.961 -20.193 1.00 91.25 89 GLU A O 1
ATOM 653 N N . SER A 1 90 ? 8.615 3.637 -18.599 1.00 94.69 90 SER A N 1
ATOM 654 C CA . SER A 1 90 ? 8.955 2.383 -19.266 1.00 94.69 90 SER A CA 1
ATOM 655 C C . SER A 1 90 ? 7.829 1.359 -19.148 1.00 94.69 90 SER A C 1
ATOM 657 O O . SER A 1 90 ? 7.056 1.354 -18.186 1.00 94.69 90 SER A O 1
ATOM 659 N N . TRP A 1 91 ? 7.763 0.438 -20.113 1.00 94.44 91 TRP A N 1
ATOM 660 C CA . TRP A 1 91 ? 6.892 -0.738 -20.027 1.00 94.44 91 TRP A CA 1
ATOM 661 C C . TRP A 1 91 ? 7.168 -1.552 -18.756 1.00 94.44 91 TRP A C 1
ATOM 663 O O . TRP A 1 91 ? 6.243 -1.962 -18.058 1.00 94.44 91 TRP A O 1
ATOM 673 N N . ALA A 1 92 ? 8.448 -1.707 -18.402 1.00 94.75 92 ALA A N 1
ATOM 674 C CA . ALA A 1 92 ? 8.865 -2.377 -17.176 1.00 94.75 92 ALA A CA 1
ATOM 675 C C . ALA A 1 92 ? 8.279 -1.705 -15.922 1.00 94.75 92 ALA A C 1
ATOM 677 O O . ALA A 1 92 ? 7.821 -2.388 -15.011 1.00 94.75 92 ALA A O 1
ATOM 678 N N . THR A 1 93 ? 8.232 -0.371 -15.886 1.00 94.81 93 THR A N 1
ATOM 679 C CA . THR A 1 93 ? 7.596 0.378 -14.794 1.00 94.81 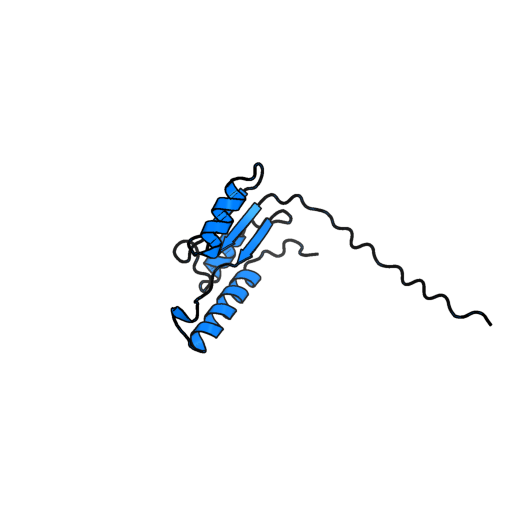93 THR A CA 1
ATOM 680 C C . THR A 1 93 ? 6.093 0.140 -14.720 1.00 94.81 93 THR A C 1
ATOM 682 O O . THR A 1 93 ? 5.540 -0.003 -13.629 1.00 94.81 93 THR A O 1
ATOM 685 N N . MET A 1 94 ? 5.422 0.062 -15.868 1.00 96.44 94 MET A N 1
ATOM 686 C CA . MET A 1 94 ? 3.999 -0.263 -15.907 1.00 96.44 94 MET A CA 1
ATOM 687 C C . MET A 1 94 ? 3.732 -1.663 -15.336 1.00 96.44 94 MET A C 1
ATOM 689 O O . MET A 1 94 ? 2.843 -1.814 -14.502 1.00 96.44 94 MET A O 1
ATOM 693 N N . LEU A 1 95 ? 4.537 -2.660 -15.723 1.00 97.31 95 LEU A N 1
ATOM 694 C CA . LEU A 1 95 ? 4.435 -4.019 -15.186 1.00 97.31 95 LEU A CA 1
ATOM 695 C C . LEU A 1 95 ? 4.682 -4.063 -13.677 1.00 97.31 95 LEU A C 1
ATOM 697 O O . LEU A 1 95 ? 3.903 -4.688 -12.971 1.00 97.31 95 LEU A O 1
ATOM 701 N N . LYS A 1 96 ? 5.679 -3.330 -13.166 1.00 97.25 96 LYS A N 1
ATOM 702 C CA . LYS A 1 96 ? 5.901 -3.198 -11.715 1.00 97.25 96 LYS A CA 1
ATOM 703 C C . LYS A 1 96 ? 4.689 -2.599 -11.002 1.00 97.25 96 LYS A C 1
ATOM 705 O O . LYS A 1 96 ? 4.308 -3.072 -9.940 1.00 97.25 96 LYS A O 1
ATOM 710 N N . ASN A 1 97 ? 4.058 -1.570 -11.574 1.00 97.06 97 ASN A N 1
ATOM 711 C CA . ASN A 1 97 ? 2.837 -0.995 -11.001 1.00 97.06 97 ASN A CA 1
ATOM 712 C C . ASN A 1 97 ? 1.692 -2.017 -10.935 1.00 97.06 97 ASN A C 1
ATOM 714 O O . ASN A 1 97 ? 0.980 -2.055 -9.935 1.00 97.06 97 ASN A O 1
ATOM 718 N N . ILE A 1 98 ? 1.542 -2.859 -11.960 1.00 97.81 98 ILE A N 1
ATOM 719 C CA . ILE A 1 98 ? 0.555 -3.948 -11.974 1.00 97.81 98 ILE A CA 1
ATOM 720 C C . ILE A 1 98 ? 0.911 -5.021 -10.939 1.00 97.81 98 ILE A C 1
ATOM 722 O O . ILE A 1 98 ? 0.042 -5.453 -10.188 1.00 97.81 98 ILE A O 1
ATOM 726 N N . GLU A 1 99 ? 2.179 -5.418 -10.861 1.00 98.00 99 GLU A N 1
ATOM 727 C CA . GLU A 1 99 ? 2.677 -6.413 -9.908 1.00 98.00 99 GLU A CA 1
ATOM 728 C C . GLU A 1 99 ? 2.452 -5.977 -8.455 1.00 98.00 99 GLU A C 1
ATOM 730 O O . GLU A 1 99 ? 1.986 -6.771 -7.643 1.00 98.00 99 GLU A O 1
ATOM 735 N N . MET A 1 100 ? 2.671 -4.696 -8.138 1.00 97.69 100 MET A N 1
ATOM 736 C CA . MET A 1 100 ? 2.348 -4.145 -6.818 1.00 97.69 100 MET A CA 1
ATOM 737 C C . MET A 1 100 ? 0.864 -4.315 -6.461 1.00 97.69 100 MET A C 1
ATOM 739 O O . MET A 1 100 ? 0.548 -4.688 -5.334 1.00 97.69 100 MET A O 1
ATOM 743 N N . VAL A 1 101 ? -0.050 -4.049 -7.40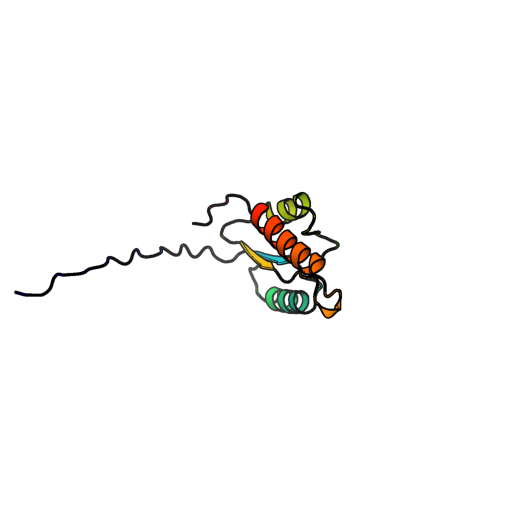3 1.00 97.19 101 VAL A N 1
ATOM 744 C CA . VAL A 1 101 ? -1.498 -4.235 -7.190 1.00 97.19 101 VAL A CA 1
ATOM 745 C C . VAL A 1 101 ? -1.828 -5.715 -7.033 1.00 97.19 101 VAL A C 1
ATOM 747 O O . VAL A 1 101 ? -2.588 -6.079 -6.143 1.00 97.19 101 VAL A O 1
ATOM 750 N N . HIS A 1 102 ? -1.238 -6.571 -7.865 1.00 97.31 102 HIS A N 1
ATOM 751 C CA . HIS A 1 102 ? -1.433 -8.013 -7.792 1.00 97.31 102 HIS A CA 1
ATOM 752 C C . HIS A 1 102 ? -1.020 -8.570 -6.423 1.00 97.31 102 HIS A C 1
ATOM 754 O O . HIS A 1 102 ? -1.816 -9.244 -5.776 1.00 97.31 102 HIS A O 1
ATOM 760 N N . ASN A 1 103 ? 0.186 -8.243 -5.952 1.00 97.19 103 ASN A N 1
ATOM 761 C CA . ASN A 1 103 ? 0.684 -8.681 -4.648 1.00 97.19 103 ASN A CA 1
ATOM 762 C C . ASN A 1 103 ? -0.163 -8.134 -3.499 1.00 97.19 103 ASN A C 1
ATOM 764 O O . ASN A 1 103 ? -0.414 -8.845 -2.530 1.00 97.19 103 ASN A O 1
ATOM 768 N N . LEU A 1 104 ? -0.636 -6.890 -3.620 1.00 95.69 104 LEU A N 1
ATOM 769 C CA . LEU A 1 104 ? -1.565 -6.309 -2.660 1.00 95.69 104 LEU A CA 1
ATOM 770 C C . LEU A 1 104 ? -2.866 -7.118 -2.600 1.00 95.69 104 LEU A C 1
ATOM 772 O O . LEU A 1 104 ? -3.262 -7.532 -1.520 1.00 95.69 104 LEU A O 1
ATOM 776 N N . CYS A 1 105 ? -3.509 -7.379 -3.741 1.00 94.19 105 CYS A N 1
ATOM 777 C CA . CYS A 1 105 ? -4.749 -8.153 -3.802 1.00 94.19 105 CYS A CA 1
ATOM 778 C C . CYS A 1 105 ? -4.564 -9.589 -3.293 1.00 94.19 105 CYS A C 1
ATOM 780 O O . CYS A 1 105 ? -5.409 -10.074 -2.550 1.00 94.19 105 CYS A O 1
ATOM 782 N N . ALA A 1 106 ? -3.458 -10.247 -3.649 1.00 93.69 106 ALA A N 1
ATOM 783 C CA . ALA A 1 106 ? -3.136 -11.599 -3.193 1.00 93.69 106 ALA A CA 1
ATOM 784 C C . ALA A 1 106 ? -2.829 -11.675 -1.686 1.00 93.69 106 ALA A C 1
ATOM 786 O O . ALA A 1 106 ? -2.971 -12.734 -1.084 1.00 93.69 106 ALA A O 1
ATOM 787 N N . GLY A 1 107 ? -2.393 -10.566 -1.082 1.00 92.56 107 GLY A N 1
ATOM 788 C CA . GLY A 1 107 ? -2.142 -10.462 0.353 1.00 92.56 107 GLY A CA 1
ATOM 789 C C . GLY A 1 107 ? -3.392 -10.189 1.191 1.00 92.56 107 GLY A C 1
ATOM 790 O O . GLY A 1 107 ? -3.303 -10.240 2.416 1.00 92.56 107 GLY A O 1
ATOM 791 N N . ILE A 1 108 ? -4.539 -9.884 0.571 1.00 90.44 108 ILE A N 1
ATOM 792 C CA . ILE A 1 108 ? -5.802 -9.712 1.295 1.00 90.44 108 ILE A CA 1
ATOM 793 C C . ILE A 1 108 ? -6.233 -11.100 1.787 1.00 90.44 108 ILE A C 1
ATOM 795 O O . ILE A 1 108 ? -6.419 -11.991 0.958 1.00 90.44 108 ILE A O 1
ATOM 799 N N . PRO A 1 109 ? -6.384 -11.317 3.108 1.00 84.00 109 PRO A N 1
ATOM 800 C CA . PRO A 1 109 ? -6.880 -12.587 3.623 1.00 84.00 109 PRO A CA 1
ATOM 801 C C . PRO A 1 109 ? -8.243 -12.918 3.009 1.00 84.00 109 PRO A C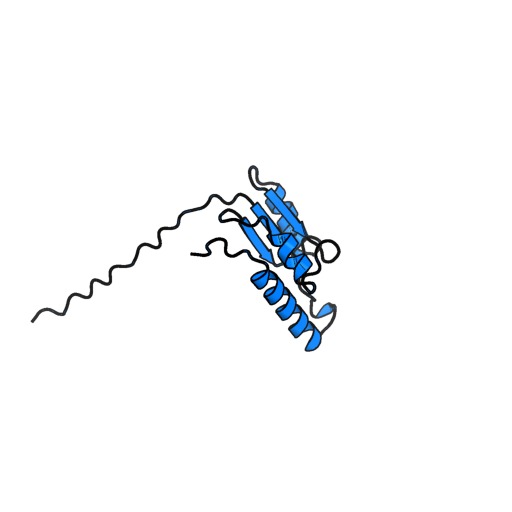 1
ATOM 803 O O . PRO A 1 109 ? -9.005 -12.001 2.701 1.00 84.00 109 PRO A O 1
ATOM 806 N N . ASP A 1 110 ? -8.603 -14.202 2.939 1.00 73.06 110 ASP A N 1
ATOM 807 C CA . ASP A 1 110 ? -9.957 -14.679 2.602 1.00 73.06 110 ASP A CA 1
ATOM 808 C C . ASP A 1 110 ? -10.989 -14.295 3.695 1.00 73.06 110 ASP A C 1
ATOM 810 O O . ASP A 1 110 ? -11.828 -15.080 4.130 1.00 73.06 110 ASP A O 1
ATOM 814 N N . ALA A 1 111 ? -10.927 -13.074 4.215 1.00 52.38 111 ALA A N 1
ATOM 815 C CA . ALA A 1 111 ? -11.920 -12.486 5.082 1.00 52.38 111 ALA A CA 1
ATOM 816 C C . ALA A 1 111 ? -13.072 -11.992 4.205 1.00 52.38 111 ALA A C 1
ATOM 818 O O . ALA A 1 111 ? -13.170 -10.808 3.911 1.00 52.38 111 ALA A O 1
ATOM 819 N N . GLY A 1 112 ? -13.911 -12.933 3.761 1.00 47.25 112 GLY A N 1
ATOM 820 C CA . GLY A 1 112 ? -15.298 -12.699 3.357 1.00 47.25 112 GLY A CA 1
ATOM 821 C C . GLY A 1 112 ? -15.584 -11.364 2.667 1.00 47.25 112 GLY A C 1
ATOM 822 O O . GLY A 1 112 ? -16.458 -10.637 3.130 1.00 47.25 112 GLY A O 1
ATOM 823 N N . ILE A 1 113 ? -14.899 -11.068 1.557 1.00 45.19 113 ILE A N 1
ATOM 824 C CA . ILE A 1 113 ? -15.409 -10.108 0.574 1.00 45.19 113 ILE A CA 1
ATOM 825 C C . ILE A 1 113 ? -16.641 -10.781 -0.046 1.00 45.19 113 ILE A C 1
ATOM 827 O O . ILE A 1 113 ? -16.541 -11.553 -1.000 1.00 45.19 113 ILE A O 1
ATOM 831 N N . ARG A 1 114 ? -17.788 -10.586 0.601 1.00 38.03 114 ARG A N 1
ATOM 832 C CA . ARG A 1 114 ? -19.125 -10.874 0.091 1.00 38.03 114 ARG A CA 1
ATOM 833 C C . ARG A 1 114 ? -19.857 -9.559 -0.077 1.00 38.03 114 ARG A C 1
ATOM 835 O O . ARG A 1 114 ? -19.744 -8.723 0.843 1.00 38.03 114 ARG A O 1
#

Foldseek 3Di:
DDDDDPPPPPDPPPPPPPAQQEEEEEQCVPPVNVVVQVVCVVDPRYHYHYDYCVQAPLLDLVSLLVSQVPDAPNYHYHYPDADDVVNPPDPVRVVSRVSSVVSNVVSHPPRDPD

Sequence (114 aa):
MPPPSGAGNGVPLTQTDSELEKVIIFGASGFIGKNLRSHLQKKSGLEIVGYSSSECDLLNPTQAAEALKNCNGGTSIVLCSSIPRRKEESWATMLKNIEMVHNLCAGIPDAGIR

pLDDT: mean 85.05, std 19.01, range [37.22, 98.12]